Protein AF-A0A822AQE1-F1 (afdb_monomer_lite)

Foldseek 3Di:
DDDPPVVLCPDPVSVVCVVCVPPDPDDDVVVVDDDWDAAAEPVVVVVCVVPNDDQVPAQQPDPVGRDGDTHRDVLVNVCHYQDPPPSDSDND

Sequence (92 aa):
MDRNN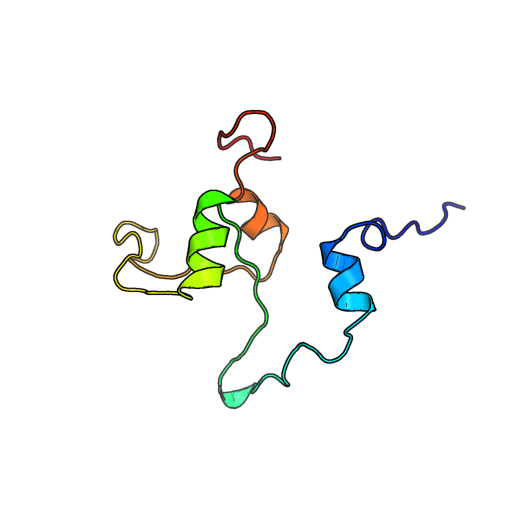NRLEDLESSRYLQNHPLLVPLLDVKANEYWLFHGSDSKIHQVLLKNGYDPRVSNVWGMFGGGFYLAENSSKSNQYIPCPGCQQNCIS

Structure (mmCIF, N/CA/C/O backbone):
data_AF-A0A822AQE1-F1
#
_entry.id   AF-A0A822AQE1-F1
#
loop_
_atom_site.group_PDB
_atom_site.id
_atom_site.type_symbol
_atom_site.label_atom_id
_atom_site.label_alt_id
_atom_site.label_comp_id
_atom_site.label_asym_id
_atom_site.label_entity_id
_atom_site.label_seq_id
_atom_site.pdbx_PDB_ins_code
_atom_site.Cartn_x
_atom_site.Cartn_y
_atom_site.Cartn_z
_atom_site.occupancy
_atom_site.B_iso_or_equiv
_atom_site.auth_seq_id
_atom_site.auth_comp_id
_atom_site.auth_asym_id
_atom_site.auth_atom_id
_atom_site.pdbx_PDB_model_num
ATOM 1 N N . MET A 1 1 ? 3.672 0.398 37.705 1.00 35.28 1 MET A N 1
ATOM 2 C CA . MET A 1 1 ? 2.326 0.462 37.097 1.00 35.28 1 MET A CA 1
ATOM 3 C C . MET A 1 1 ? 2.416 1.496 35.991 1.00 35.28 1 MET A C 1
ATOM 5 O O . MET A 1 1 ? 2.149 2.666 36.235 1.00 35.28 1 MET A O 1
ATOM 9 N N . ASP A 1 2 ? 2.920 1.091 34.826 1.00 37.47 2 ASP A N 1
ATOM 10 C CA . ASP A 1 2 ? 3.156 2.021 33.723 1.00 37.47 2 ASP A CA 1
ATOM 11 C C . ASP A 1 2 ? 1.878 2.203 32.918 1.00 37.47 2 ASP A C 1
ATOM 13 O O . ASP A 1 2 ? 1.221 1.244 32.513 1.00 37.47 2 ASP A O 1
ATOM 17 N N . ARG A 1 3 ? 1.502 3.472 32.758 1.00 42.22 3 ARG A N 1
ATOM 18 C CA . ARG A 1 3 ? 0.368 3.908 31.955 1.00 42.22 3 ARG A CA 1
ATOM 19 C C . ARG A 1 3 ? 0.603 3.451 30.518 1.00 42.22 3 ARG A C 1
ATOM 21 O O . ARG A 1 3 ? 1.610 3.822 29.922 1.00 42.22 3 ARG A O 1
ATOM 28 N N . ASN A 1 4 ? -0.347 2.678 29.990 1.00 48.03 4 ASN A N 1
ATOM 29 C CA . ASN A 1 4 ? -0.555 2.451 28.562 1.00 48.03 4 ASN A CA 1
ATOM 30 C C . ASN A 1 4 ? -0.611 3.809 27.852 1.00 48.03 4 ASN A C 1
ATOM 32 O O . ASN A 1 4 ? -1.680 4.399 27.719 1.00 48.03 4 ASN A O 1
ATOM 36 N N . ASN A 1 5 ? 0.539 4.334 27.440 1.00 48.78 5 ASN A N 1
ATOM 37 C CA . ASN A 1 5 ? 0.593 5.460 26.530 1.00 48.78 5 ASN A CA 1
ATOM 38 C C . ASN A 1 5 ? 0.675 4.865 25.130 1.00 48.78 5 ASN A C 1
ATOM 40 O O . ASN A 1 5 ? 1.766 4.572 24.632 1.00 48.78 5 ASN A O 1
ATOM 44 N N . ASN A 1 6 ? -0.495 4.590 24.548 1.00 52.84 6 ASN A N 1
ATOM 45 C CA . ASN A 1 6 ? -0.621 4.147 23.167 1.00 52.84 6 ASN A CA 1
ATOM 46 C C . ASN A 1 6 ? -0.089 5.265 22.267 1.00 52.84 6 ASN A C 1
ATOM 48 O O . ASN A 1 6 ? -0.833 6.113 21.794 1.00 52.84 6 ASN A O 1
ATOM 52 N N . ARG A 1 7 ? 1.223 5.231 22.010 1.00 50.66 7 ARG A N 1
ATOM 53 C CA . ARG A 1 7 ? 2.013 6.183 21.207 1.00 50.66 7 ARG A CA 1
ATOM 54 C C . ARG A 1 7 ? 1.494 6.368 19.769 1.00 50.66 7 ARG A C 1
ATOM 56 O O . ARG A 1 7 ? 2.029 7.164 19.007 1.00 50.66 7 ARG A O 1
ATOM 63 N N . LEU A 1 8 ? 0.476 5.599 19.389 1.00 49.47 8 LEU A N 1
ATOM 64 C CA . LEU A 1 8 ? -0.248 5.748 18.144 1.00 49.47 8 LEU A CA 1
ATOM 65 C C . LEU A 1 8 ? -1.183 6.961 18.177 1.00 49.47 8 LEU A C 1
ATOM 67 O O . LEU A 1 8 ? -1.317 7.578 17.137 1.00 49.47 8 LEU A O 1
ATOM 71 N N . GLU A 1 9 ? -1.777 7.356 19.307 1.00 52.75 9 GLU A N 1
ATOM 72 C CA . GLU A 1 9 ? -2.815 8.408 19.329 1.00 52.75 9 GLU A CA 1
ATOM 73 C C . GLU A 1 9 ? -2.307 9.813 18.952 1.00 52.75 9 GLU A C 1
ATOM 75 O O . GLU A 1 9 ? -3.068 10.626 18.431 1.00 52.75 9 GLU A O 1
ATOM 80 N N . ASP A 1 10 ? -1.009 10.072 19.122 1.00 54.00 10 ASP A N 1
ATOM 81 C CA . ASP A 1 10 ? -0.409 11.395 18.899 1.00 54.00 10 ASP A CA 1
ATOM 82 C C . ASP A 1 10 ? 0.052 11.639 17.448 1.00 54.00 10 ASP A C 1
ATOM 84 O O . ASP A 1 10 ? 0.457 12.749 17.094 1.00 54.00 10 ASP A O 1
ATOM 88 N N . LEU A 1 11 ? 0.009 10.618 16.585 1.00 56.09 11 LEU A N 1
ATOM 89 C CA . LEU A 1 11 ? 0.432 10.733 15.188 1.00 56.09 11 LEU A CA 1
ATOM 90 C C . LEU A 1 11 ? -0.727 11.223 14.310 1.00 56.09 11 LEU A C 1
ATOM 92 O O . LEU A 1 11 ? -1.858 10.750 14.414 1.00 56.09 11 LEU A O 1
ATOM 96 N N . GLU A 1 12 ? -0.447 12.155 13.398 1.00 52.53 12 GLU A N 1
ATOM 97 C CA . GLU A 1 12 ? -1.447 12.735 12.486 1.00 52.53 12 GLU A CA 1
ATOM 98 C C . GLU A 1 12 ? -2.186 11.665 11.660 1.00 52.53 12 GLU A C 1
ATOM 100 O O . GLU A 1 12 ? -3.406 11.731 11.496 1.00 52.53 12 GLU A O 1
ATOM 105 N N . SER A 1 13 ? -1.463 10.625 11.233 1.00 47.28 13 SER A N 1
ATOM 106 C CA . SER A 1 13 ? -2.009 9.458 10.532 1.00 47.28 13 SER A CA 1
ATOM 107 C C . SER A 1 13 ? -2.998 8.651 11.381 1.00 47.28 13 SER A C 1
ATOM 109 O O . SER A 1 13 ? -3.980 8.130 10.854 1.00 47.28 13 SER A O 1
ATOM 111 N N . SER A 1 14 ? -2.796 8.588 12.696 1.00 54.75 14 SER A N 1
ATOM 112 C CA . SER A 1 14 ? -3.692 7.889 13.620 1.00 54.75 14 SER A CA 1
ATOM 113 C C . SER A 1 14 ? -4.916 8.722 13.994 1.00 54.75 14 SER A C 1
ATOM 115 O O . SER A 1 14 ? -6.016 8.181 14.094 1.00 54.75 14 SER A O 1
ATOM 117 N N . ARG A 1 15 ? -4.766 10.047 14.123 1.00 55.28 15 ARG A N 1
ATOM 118 C CA . ARG A 1 15 ? -5.890 10.983 14.316 1.00 55.28 15 ARG A CA 1
ATOM 119 C C . ARG A 1 15 ? -6.890 10.938 13.162 1.00 55.28 15 ARG A C 1
ATOM 121 O O . ARG A 1 15 ? -8.087 11.127 13.379 1.00 55.28 15 ARG A O 1
ATOM 128 N N . TYR A 1 16 ? -6.42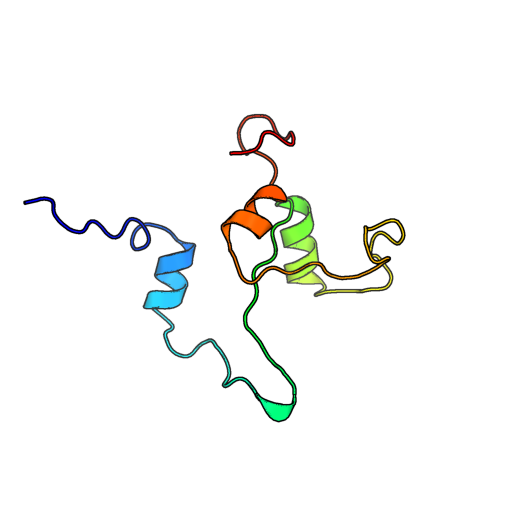1 10.703 11.936 1.00 56.78 16 TYR A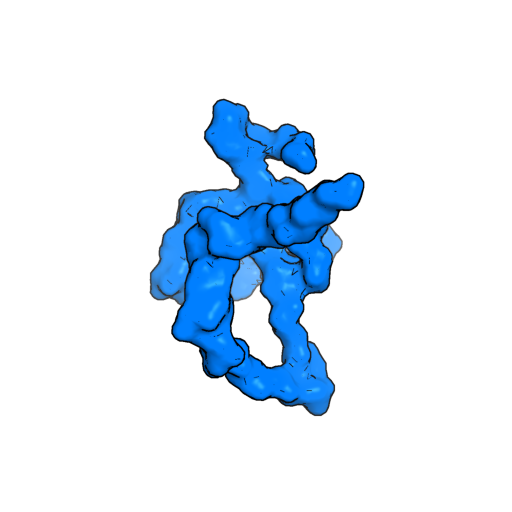 N 1
ATOM 129 C CA . TYR A 1 16 ? -7.296 10.558 10.771 1.00 56.78 16 TYR A CA 1
ATOM 130 C C . TYR A 1 16 ? -8.222 9.342 10.909 1.00 56.78 16 TYR A C 1
ATOM 132 O O . TYR A 1 16 ? -9.434 9.478 10.741 1.00 56.78 16 TYR A O 1
ATOM 140 N N . LEU A 1 17 ? -7.669 8.193 11.315 1.00 56.16 17 LEU A N 1
ATOM 141 C CA . LEU A 1 17 ? -8.417 6.951 11.541 1.00 56.16 17 LEU A CA 1
ATOM 142 C C . LEU A 1 17 ? -9.379 7.048 12.736 1.00 56.16 17 LEU A C 1
ATOM 144 O O . LEU A 1 17 ? -10.492 6.535 12.665 1.00 56.16 17 LEU A O 1
ATOM 148 N N . GLN A 1 18 ? -8.986 7.744 13.807 1.00 56.69 18 GLN A N 1
ATOM 149 C CA . GLN A 1 18 ? -9.841 7.966 14.981 1.00 56.69 18 GLN A CA 1
ATOM 150 C C . GLN A 1 18 ? -11.069 8.831 14.668 1.00 56.69 18 GLN A C 1
ATOM 152 O O . GLN A 1 18 ? -12.166 8.541 15.136 1.00 56.69 18 GLN A O 1
ATOM 157 N N . ASN A 1 19 ? -10.895 9.882 13.863 1.00 55.31 19 ASN A N 1
ATOM 158 C CA . ASN A 1 19 ? -11.977 10.811 13.526 1.00 55.31 19 ASN A CA 1
ATOM 159 C C . ASN A 1 19 ? -12.863 10.323 12.368 1.00 55.31 19 ASN A C 1
ATOM 161 O O . ASN A 1 19 ? -13.904 10.921 12.105 1.00 55.31 19 ASN A O 1
ATOM 165 N N . HIS A 1 20 ? -12.464 9.251 11.678 1.00 59.00 20 HIS A N 1
ATOM 166 C CA . HIS A 1 20 ? -13.183 8.707 10.527 1.00 59.00 20 HIS A CA 1
ATOM 167 C C . HIS A 1 20 ? -13.259 7.170 10.575 1.00 59.00 20 HIS A C 1
ATOM 169 O O . HIS A 1 20 ? -12.749 6.487 9.681 1.00 59.00 20 HIS A O 1
ATOM 175 N N . PRO A 1 21 ? -13.937 6.598 11.586 1.00 52.69 21 PRO A N 1
ATOM 176 C CA . PRO A 1 21 ? -13.971 5.152 11.826 1.00 52.69 21 PRO A CA 1
ATOM 177 C C . PRO A 1 21 ? -14.663 4.332 10.717 1.00 52.69 21 PRO A C 1
ATOM 179 O O . PRO A 1 21 ? -14.656 3.107 10.778 1.00 52.69 21 PRO A O 1
ATOM 182 N N . LEU A 1 22 ? -15.251 4.983 9.702 1.00 56.09 22 LEU A N 1
ATOM 183 C CA . LEU A 1 22 ? -15.997 4.362 8.597 1.00 56.09 22 LEU A CA 1
ATOM 184 C C . LEU A 1 22 ? -15.364 4.575 7.206 1.00 56.09 22 LEU A C 1
ATOM 186 O O . LEU A 1 22 ? -16.013 4.307 6.200 1.00 56.09 22 LEU A O 1
ATOM 190 N N . LEU A 1 23 ? -14.123 5.069 7.114 1.00 58.75 23 LEU A N 1
ATOM 191 C CA . LEU A 1 23 ? -13.486 5.345 5.812 1.00 58.75 23 LEU A CA 1
ATOM 192 C C . LEU A 1 23 ? -12.968 4.114 5.069 1.00 58.75 23 LEU A C 1
ATOM 194 O O . LEU A 1 23 ? -12.631 4.218 3.891 1.00 58.75 23 LEU A O 1
ATOM 198 N N . VAL A 1 24 ? -12.890 2.963 5.732 1.00 64.94 24 VAL A N 1
ATOM 199 C CA . VAL A 1 24 ? -12.489 1.724 5.074 1.00 64.94 24 VAL A CA 1
ATOM 200 C C . VAL A 1 24 ? -13.737 1.026 4.528 1.00 64.94 24 VAL A C 1
ATOM 202 O O . VAL A 1 24 ? -14.544 0.544 5.325 1.00 64.94 24 VAL A O 1
ATOM 205 N N . PRO A 1 25 ? -13.958 0.992 3.197 1.00 68.62 25 PRO A N 1
ATOM 206 C CA . PRO A 1 25 ? -15.036 0.200 2.620 1.00 68.62 25 PRO A CA 1
ATOM 207 C C . PRO A 1 25 ? -14.982 -1.249 3.109 1.00 68.62 25 PRO A C 1
ATOM 209 O O . PRO A 1 25 ? -13.914 -1.784 3.425 1.00 68.62 25 PRO A O 1
ATOM 212 N N . LEU A 1 26 ? -16.161 -1.868 3.188 1.00 78.38 26 LEU A N 1
ATOM 213 C CA . LEU A 1 26 ? -16.281 -3.274 3.549 1.00 78.38 26 LEU A CA 1
ATOM 214 C C . LEU A 1 26 ? -15.507 -4.103 2.517 1.00 78.38 26 LEU A C 1
ATOM 216 O O . LEU A 1 26 ? -15.770 -3.982 1.325 1.00 78.38 26 LEU A O 1
ATOM 220 N N . LEU A 1 27 ? -14.561 -4.913 2.986 1.00 85.00 27 LEU A N 1
ATOM 221 C CA . LEU A 1 27 ? -13.739 -5.754 2.120 1.00 85.00 27 LEU A CA 1
ATOM 222 C C . LEU A 1 27 ? -14.544 -6.956 1.622 1.00 85.00 27 LEU A C 1
ATOM 224 O O . LEU A 1 27 ? -15.220 -7.625 2.412 1.00 85.00 27 LEU A O 1
ATOM 228 N N . ASP A 1 28 ? -14.425 -7.274 0.335 1.00 86.25 28 ASP A N 1
ATOM 229 C CA . ASP A 1 28 ? -14.963 -8.509 -0.222 1.00 86.25 28 ASP A CA 1
ATOM 230 C C . ASP A 1 28 ? -13.955 -9.661 -0.088 1.00 86.25 28 ASP A C 1
ATOM 232 O O . ASP A 1 28 ? -12.969 -9.780 -0.819 1.00 86.25 28 ASP A O 1
ATOM 236 N N . VAL A 1 29 ? -14.252 -10.577 0.835 1.00 85.88 29 VAL A N 1
ATOM 237 C CA . VAL A 1 29 ? -13.466 -11.799 1.057 1.00 85.88 29 VAL A CA 1
ATOM 238 C C . VAL A 1 29 ? -13.449 -12.696 -0.185 1.00 85.88 29 VAL A C 1
ATOM 240 O O . VAL A 1 29 ? -12.454 -13.374 -0.431 1.00 85.88 29 VAL A O 1
ATOM 243 N N . LYS A 1 30 ? -14.513 -12.700 -1.002 1.00 91.00 30 LYS A N 1
ATOM 244 C CA . LYS A 1 30 ? -14.556 -13.496 -2.241 1.00 91.00 30 LYS A CA 1
ATOM 245 C C . LYS A 1 30 ? -13.625 -12.937 -3.312 1.00 91.00 30 LYS A C 1
ATOM 247 O O . LYS A 1 30 ? -13.128 -13.708 -4.129 1.00 91.00 30 LYS A O 1
ATOM 252 N N . ALA A 1 31 ? -13.383 -11.629 -3.289 1.00 91.88 31 ALA A N 1
ATOM 253 C CA . ALA A 1 31 ? -12.409 -10.956 -4.140 1.00 91.88 31 ALA A CA 1
ATOM 254 C C . ALA A 1 31 ? -11.002 -10.905 -3.514 1.00 91.88 31 ALA A C 1
ATOM 256 O O . ALA A 1 31 ? -10.074 -10.414 -4.156 1.00 91.88 31 ALA A O 1
ATOM 257 N N . ASN A 1 32 ? -10.824 -11.458 -2.305 1.00 90.19 32 ASN A N 1
ATOM 258 C CA . ASN A 1 32 ? -9.553 -11.491 -1.583 1.00 90.19 32 ASN A CA 1
ATOM 259 C C . ASN A 1 32 ? -9.000 -10.077 -1.305 1.00 90.19 32 ASN A C 1
ATOM 261 O O . ASN A 1 32 ? -7.804 -9.817 -1.458 1.00 90.19 32 ASN A O 1
ATOM 265 N N . GLU A 1 33 ? -9.888 -9.151 -0.936 1.00 88.06 33 GLU A N 1
ATOM 266 C CA . GLU A 1 33 ? -9.520 -7.771 -0.631 1.00 88.06 33 GLU A CA 1
ATOM 267 C C . GLU A 1 33 ? -8.938 -7.640 0.779 1.00 88.06 33 GLU A C 1
ATOM 269 O O . GLU A 1 33 ? -9.500 -8.136 1.757 1.00 88.06 33 GLU A O 1
ATOM 274 N N . TYR A 1 34 ? -7.823 -6.915 0.886 1.00 86.56 34 TYR A N 1
ATOM 275 C CA . TYR A 1 34 ? -7.145 -6.645 2.150 1.00 86.56 34 TYR A CA 1
ATOM 276 C C . TYR A 1 34 ? -6.609 -5.219 2.193 1.00 86.56 34 TYR A C 1
ATOM 278 O O . TYR A 1 34 ? -6.146 -4.678 1.188 1.00 86.56 34 TYR A O 1
ATOM 286 N N . TRP A 1 35 ? -6.583 -4.646 3.395 1.00 86.69 35 TRP A N 1
ATOM 287 C CA . TRP A 1 35 ? -5.814 -3.437 3.669 1.00 86.69 35 TRP A CA 1
ATOM 288 C C . TRP A 1 35 ? -4.350 -3.797 3.894 1.00 86.69 35 TRP A C 1
ATOM 290 O O . TRP A 1 35 ? -4.027 -4.567 4.796 1.00 86.69 35 TRP A O 1
ATOM 300 N N . LEU A 1 36 ? -3.465 -3.228 3.078 1.00 90.75 36 LEU A N 1
ATOM 301 C CA . LEU A 1 36 ? -2.025 -3.459 3.140 1.00 90.75 36 LEU A CA 1
ATOM 302 C C . LEU A 1 36 ? -1.272 -2.126 3.136 1.00 90.75 36 LEU A C 1
ATOM 304 O O . LEU A 1 36 ? -1.747 -1.120 2.609 1.00 90.75 36 LEU A O 1
ATOM 308 N N . PHE A 1 37 ? -0.072 -2.127 3.707 1.00 91.69 37 PHE A N 1
ATOM 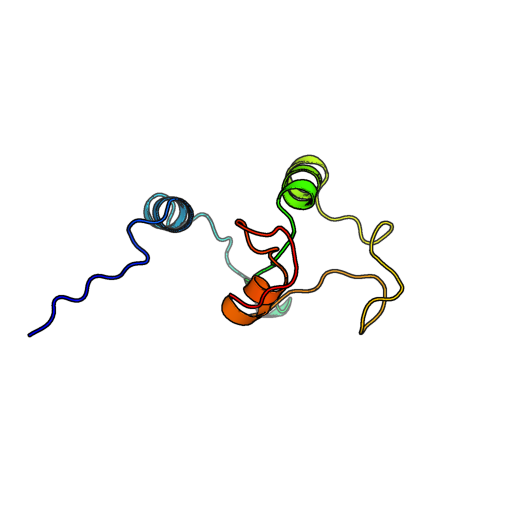309 C CA . PHE A 1 37 ? 0.803 -0.964 3.762 1.00 91.69 37 PHE A CA 1
ATOM 310 C C . PHE A 1 37 ? 1.697 -0.882 2.521 1.00 91.69 37 PHE A C 1
ATOM 312 O O . PHE A 1 37 ? 2.131 -1.903 1.989 1.00 91.69 37 PHE A O 1
ATOM 319 N N . HIS A 1 38 ? 2.021 0.345 2.113 1.00 91.25 38 HIS A N 1
ATOM 320 C CA . HIS A 1 38 ? 3.025 0.652 1.098 1.00 91.25 38 HIS A CA 1
ATOM 321 C C . HIS A 1 38 ? 3.957 1.742 1.630 1.00 91.25 38 HIS A C 1
ATOM 323 O O . HIS A 1 38 ? 3.496 2.825 1.990 1.00 91.25 38 HIS A O 1
ATOM 329 N N . GLY A 1 39 ? 5.259 1.464 1.687 1.00 89.25 39 GLY A N 1
ATOM 330 C CA . GLY A 1 39 ? 6.276 2.470 1.989 1.00 89.25 39 GLY A CA 1
ATOM 331 C C . GLY A 1 39 ? 6.873 3.029 0.705 1.00 89.25 39 GLY A C 1
ATOM 332 O O . GLY A 1 39 ? 7.184 2.269 -0.210 1.00 89.25 39 GLY A O 1
ATOM 333 N N . SER A 1 40 ? 7.027 4.349 0.633 1.00 87.25 40 SER A N 1
ATOM 334 C CA . SER A 1 40 ? 7.622 5.022 -0.522 1.00 87.25 40 SER A CA 1
ATOM 335 C C . SER A 1 40 ? 8.290 6.335 -0.119 1.00 87.25 40 SER A C 1
ATOM 337 O O . SER A 1 40 ? 8.033 6.871 0.961 1.00 87.25 40 SER A O 1
ATOM 339 N N . ASP A 1 41 ? 9.118 6.876 -1.011 1.00 85.88 41 ASP A N 1
ATOM 340 C CA . ASP A 1 41 ? 9.682 8.221 -0.883 1.00 85.88 41 ASP A CA 1
ATOM 341 C C . ASP A 1 41 ? 8.564 9.281 -0.966 1.00 85.88 41 ASP A C 1
ATOM 343 O O . ASP A 1 41 ? 7.599 9.151 -1.729 1.00 85.88 41 ASP A O 1
ATOM 347 N N . SER A 1 42 ? 8.698 10.365 -0.200 1.00 82.19 42 SER A N 1
ATOM 348 C CA . SER A 1 42 ? 7.714 11.452 -0.151 1.00 82.19 42 SER A CA 1
ATOM 349 C C . SER A 1 42 ? 7.474 12.122 -1.511 1.00 82.19 42 SER A C 1
ATOM 351 O O . SER A 1 42 ? 6.365 12.585 -1.786 1.00 82.19 42 SER A O 1
ATOM 353 N N . LYS A 1 43 ? 8.471 12.126 -2.404 1.00 82.88 43 LYS A N 1
ATOM 354 C CA . LYS A 1 43 ? 8.341 12.615 -3.786 1.00 82.88 43 LYS A CA 1
ATOM 355 C C . LYS A 1 43 ? 7.397 11.740 -4.607 1.00 82.88 43 LYS A C 1
ATOM 357 O O . LYS A 1 43 ? 6.608 12.260 -5.392 1.00 82.88 43 LYS A O 1
ATOM 362 N N . ILE A 1 44 ? 7.456 10.422 -4.410 1.00 84.50 44 ILE A N 1
ATOM 363 C CA . ILE A 1 44 ? 6.594 9.459 -5.106 1.00 84.50 44 ILE A CA 1
ATOM 364 C C . ILE A 1 44 ? 5.166 9.540 -4.567 1.00 84.50 44 ILE A C 1
ATOM 366 O O . ILE A 1 44 ? 4.214 9.460 -5.343 1.00 84.50 44 ILE A O 1
ATOM 370 N N . HIS A 1 45 ? 5.001 9.794 -3.267 1.00 83.31 45 HIS A N 1
ATOM 371 C CA . HIS A 1 45 ? 3.683 9.934 -2.652 1.00 83.31 45 HIS A CA 1
ATOM 372 C C . HIS A 1 45 ? 2.816 11.009 -3.330 1.00 83.31 45 HIS A C 1
ATOM 374 O O . HIS A 1 45 ? 1.650 10.756 -3.625 1.00 83.31 45 HIS A O 1
ATOM 380 N N . GLN A 1 46 ? 3.382 12.174 -3.667 1.00 83.88 46 GLN A N 1
ATOM 381 C CA . GLN A 1 46 ? 2.631 13.230 -4.365 1.00 83.88 46 GLN A CA 1
ATOM 382 C C . GLN A 1 46 ? 2.144 12.797 -5.754 1.00 83.88 46 GLN A C 1
ATOM 384 O O . GLN A 1 46 ? 1.042 13.155 -6.172 1.00 83.88 46 GLN A O 1
ATOM 389 N N . VAL A 1 47 ? 2.951 12.008 -6.468 1.00 86.69 47 VAL A N 1
ATOM 390 C CA . VAL A 1 47 ? 2.579 11.463 -7.778 1.00 86.69 47 VAL A CA 1
ATOM 391 C C . VAL A 1 47 ? 1.448 10.448 -7.630 1.00 86.69 47 VAL A C 1
ATOM 393 O O . VAL A 1 47 ? 0.476 10.525 -8.378 1.00 86.69 47 VAL A O 1
ATOM 396 N N . LEU A 1 48 ? 1.540 9.551 -6.642 1.00 86.38 48 LEU A N 1
ATOM 397 C CA . LEU A 1 48 ? 0.512 8.545 -6.362 1.00 86.38 48 LEU A CA 1
ATOM 398 C C . LEU A 1 48 ? -0.824 9.182 -5.968 1.00 86.38 48 LEU A C 1
ATOM 400 O O . LEU A 1 48 ? -1.863 8.761 -6.465 1.00 86.38 48 LEU A O 1
ATOM 404 N N . LEU A 1 49 ? -0.810 10.224 -5.129 1.00 85.44 49 LEU A N 1
ATOM 405 C CA . LEU A 1 49 ? -2.030 10.939 -4.740 1.00 85.44 49 LEU A CA 1
ATOM 406 C C . LEU A 1 49 ? -2.714 11.623 -5.928 1.00 85.44 49 LEU A C 1
ATOM 408 O O . LEU A 1 49 ? -3.939 11.675 -5.987 1.00 85.44 49 LEU A O 1
ATOM 412 N N . LYS A 1 50 ? -1.932 12.167 -6.866 1.00 87.19 50 LYS A N 1
ATOM 413 C CA . LYS A 1 50 ? -2.469 12.910 -8.010 1.00 87.19 50 LYS A CA 1
ATOM 414 C C . LYS A 1 50 ? -2.946 12.001 -9.141 1.00 87.19 50 LYS A C 1
ATOM 416 O O . LYS A 1 50 ? -3.974 12.278 -9.749 1.00 87.19 50 LYS A O 1
ATOM 421 N N . ASN A 1 51 ? -2.173 10.966 -9.455 1.00 86.88 51 ASN A N 1
ATOM 422 C CA . ASN A 1 51 ? -2.364 10.164 -10.664 1.00 86.88 51 ASN A CA 1
ATOM 423 C C . ASN A 1 51 ? -2.901 8.758 -10.373 1.00 86.88 51 ASN A C 1
ATOM 425 O O . ASN A 1 51 ? -3.241 8.034 -11.305 1.00 86.88 51 ASN A O 1
ATOM 429 N N . GLY A 1 52 ? -2.965 8.362 -9.102 1.00 85.06 52 GLY A N 1
ATOM 430 C CA . GLY A 1 52 ? -3.194 6.976 -8.729 1.00 85.06 52 GLY A CA 1
ATOM 431 C C . GLY A 1 52 ? -2.008 6.082 -9.091 1.00 85.06 52 GLY A C 1
ATOM 432 O O . GLY A 1 52 ? -0.911 6.539 -9.426 1.00 85.06 52 GLY A O 1
ATOM 433 N N . TYR A 1 53 ? -2.237 4.777 -8.996 1.00 82.06 53 TYR A N 1
ATOM 434 C CA . TYR A 1 53 ? -1.259 3.769 -9.378 1.00 82.06 53 TYR A CA 1
ATOM 435 C C . TYR A 1 53 ? -1.334 3.473 -10.882 1.00 82.06 53 TYR A C 1
ATOM 437 O O . TYR A 1 53 ? -2.414 3.216 -11.412 1.00 82.06 53 TYR A O 1
ATOM 445 N N . ASP A 1 54 ? -0.177 3.445 -11.549 1.00 84.94 54 ASP A N 1
ATOM 446 C CA . ASP A 1 54 ? -0.054 3.012 -12.941 1.00 84.94 54 ASP A CA 1
ATOM 447 C C . ASP A 1 54 ? 1.006 1.895 -13.054 1.00 84.94 54 ASP A C 1
ATOM 449 O O . ASP A 1 54 ? 2.204 2.142 -12.868 1.00 84.94 54 ASP A O 1
ATOM 453 N N . PRO A 1 55 ? 0.613 0.647 -13.364 1.00 77.12 55 PRO A N 1
ATOM 454 C CA . PRO A 1 55 ? 1.558 -0.460 -13.478 1.00 77.12 55 PRO A CA 1
ATOM 455 C C . PRO A 1 55 ? 2.550 -0.294 -14.637 1.00 77.12 55 PRO A C 1
ATOM 457 O O . PRO A 1 55 ? 3.638 -0.864 -14.595 1.00 77.12 55 PRO A O 1
ATOM 460 N N . ARG A 1 56 ? 2.238 0.525 -15.649 1.00 82.62 56 ARG A N 1
ATOM 461 C CA . ARG A 1 56 ? 3.085 0.703 -16.844 1.00 82.62 56 ARG A CA 1
ATOM 462 C C . ARG A 1 56 ? 4.346 1.518 -16.574 1.00 82.62 56 ARG A C 1
ATOM 464 O O . ARG A 1 56 ? 5.302 1.424 -17.335 1.00 82.62 56 ARG A O 1
ATOM 471 N N . VAL A 1 57 ? 4.348 2.309 -15.502 1.00 83.38 57 VAL A N 1
ATOM 472 C CA . VAL A 1 57 ? 5.504 3.109 -15.059 1.00 83.38 57 VAL A CA 1
ATOM 473 C C . VAL A 1 57 ? 6.254 2.452 -13.898 1.00 83.38 57 VAL A C 1
ATOM 475 O O . VAL A 1 57 ? 7.155 3.055 -13.317 1.00 83.38 57 VAL A O 1
ATOM 478 N N . SER A 1 58 ? 5.887 1.218 -13.542 1.00 83.12 58 SER A N 1
ATOM 479 C CA . SER A 1 58 ? 6.549 0.474 -12.472 1.00 83.12 58 SER A CA 1
ATOM 480 C C . SER A 1 58 ? 7.931 -0.008 -12.911 1.00 83.12 58 SER A C 1
ATOM 482 O O . SER A 1 58 ? 8.160 -0.343 -14.073 1.00 83.12 58 SER A O 1
ATOM 484 N N . ASN A 1 59 ? 8.862 -0.083 -11.959 1.00 83.19 59 ASN A N 1
ATOM 485 C CA . ASN A 1 59 ? 10.181 -0.644 -12.221 1.00 83.19 59 ASN A CA 1
ATOM 486 C C . ASN A 1 59 ? 10.056 -2.140 -12.552 1.00 83.19 59 ASN A C 1
ATOM 488 O O . ASN A 1 59 ? 9.760 -2.953 -11.677 1.00 83.19 59 ASN A O 1
ATOM 492 N N . VAL A 1 60 ? 10.305 -2.495 -13.813 1.00 86.94 60 VAL A N 1
ATOM 493 C CA . VAL A 1 60 ? 10.182 -3.870 -14.323 1.00 86.94 60 VAL A CA 1
ATOM 494 C C . VAL A 1 60 ? 11.241 -4.827 -13.779 1.00 86.94 60 VAL A C 1
ATOM 496 O O . VAL A 1 60 ? 11.048 -6.036 -13.834 1.00 86.94 60 VAL A O 1
ATOM 499 N N . TRP A 1 61 ? 12.325 -4.299 -13.210 1.00 86.44 61 TRP A N 1
ATOM 500 C CA . TRP A 1 61 ? 13.429 -5.072 -12.637 1.00 86.44 61 TRP A CA 1
ATOM 501 C C . TRP A 1 61 ? 13.261 -5.334 -11.133 1.00 86.44 61 TRP A C 1
ATOM 503 O O . TRP A 1 61 ? 14.225 -5.673 -10.449 1.00 86.44 61 TRP A O 1
ATOM 513 N N . GLY A 1 62 ? 12.051 -5.144 -10.596 1.00 82.25 62 GLY A N 1
ATOM 514 C CA . GLY A 1 62 ? 11.713 -5.517 -9.223 1.00 82.25 62 GLY A CA 1
ATOM 515 C C . GLY A 1 62 ? 11.773 -7.032 -8.985 1.00 82.25 62 GLY A C 1
ATOM 516 O O . GLY A 1 62 ? 11.773 -7.827 -9.922 1.00 82.25 62 GLY A O 1
ATOM 517 N N . MET A 1 63 ? 11.779 -7.438 -7.711 1.00 87.62 63 MET A N 1
ATOM 518 C CA . MET A 1 63 ? 11.938 -8.837 -7.273 1.00 87.62 63 MET A CA 1
ATOM 519 C C . MET A 1 63 ? 10.948 -9.822 -7.919 1.00 87.62 63 MET A C 1
ATOM 521 O O . MET A 1 63 ? 11.297 -10.973 -8.160 1.00 87.62 63 MET A O 1
ATOM 525 N N . PHE A 1 64 ? 9.733 -9.365 -8.217 1.00 88.62 64 PHE A N 1
ATOM 526 C CA . PHE A 1 64 ? 8.674 -10.129 -8.881 1.00 88.62 64 PHE A CA 1
ATOM 527 C C . PHE A 1 64 ? 8.230 -9.484 -10.204 1.00 88.62 64 PHE A C 1
ATOM 529 O O . PHE A 1 64 ? 7.122 -9.723 -10.678 1.00 88.62 64 PHE A O 1
ATOM 536 N N . GLY A 1 65 ? 9.083 -8.646 -10.800 1.00 88.25 65 GLY A N 1
ATOM 537 C CA . G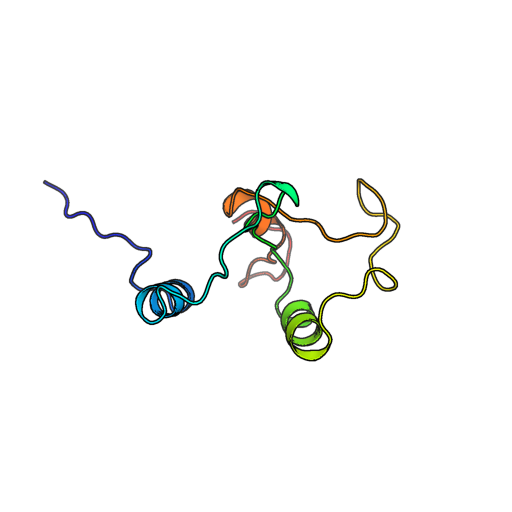LY A 1 65 ? 8.766 -7.859 -11.988 1.00 88.25 65 GLY A CA 1
ATOM 538 C C . GLY A 1 65 ? 8.120 -6.504 -11.680 1.00 88.25 65 GLY A C 1
ATOM 539 O O . GLY A 1 65 ? 8.110 -6.030 -10.536 1.00 88.25 65 GLY A O 1
ATOM 540 N N . GLY A 1 66 ? 7.607 -5.864 -12.734 1.00 87.81 66 GLY A N 1
ATOM 541 C CA . GLY A 1 66 ? 6.962 -4.551 -12.670 1.00 87.81 66 GLY A CA 1
ATOM 542 C C . GLY A 1 66 ? 5.588 -4.629 -12.021 1.00 87.81 66 GLY A C 1
ATOM 543 O O . GLY A 1 66 ? 4.660 -5.179 -12.604 1.00 87.81 66 GLY A O 1
ATOM 544 N N . GLY A 1 67 ? 5.461 -4.069 -10.820 1.00 86.69 67 GLY A N 1
ATOM 545 C CA . GLY A 1 67 ? 4.220 -4.119 -10.059 1.00 86.69 67 GLY A CA 1
ATOM 546 C C . GLY A 1 67 ? 4.261 -3.274 -8.791 1.00 86.69 67 GLY A C 1
ATOM 547 O O . GLY A 1 67 ? 5.231 -2.559 -8.527 1.00 86.69 67 GLY A O 1
ATOM 548 N N . PHE A 1 68 ? 3.188 -3.368 -8.010 1.00 86.81 68 PHE A N 1
ATOM 549 C CA . PHE A 1 68 ? 3.048 -2.686 -6.730 1.00 86.81 68 PHE A CA 1
ATOM 550 C C . PHE A 1 68 ? 3.341 -3.642 -5.581 1.00 86.81 68 PHE A C 1
ATOM 552 O O . PHE A 1 68 ? 2.800 -4.745 -5.525 1.00 86.81 68 PHE A O 1
ATOM 559 N N . TYR A 1 69 ? 4.196 -3.209 -4.661 1.00 89.69 69 TYR A N 1
ATOM 560 C CA . TYR A 1 69 ? 4.654 -4.032 -3.550 1.00 89.69 69 TYR A CA 1
ATOM 561 C C . TYR A 1 69 ? 3.998 -3.530 -2.273 1.00 89.69 69 TYR A C 1
ATOM 563 O O . TYR A 1 69 ? 4.130 -2.361 -1.908 1.00 89.69 69 TYR A O 1
ATOM 571 N N . LEU A 1 70 ? 3.278 -4.433 -1.622 1.00 92.69 70 LEU A N 1
ATOM 572 C CA . LEU A 1 70 ? 2.483 -4.182 -0.432 1.00 92.69 70 LEU A CA 1
ATOM 573 C C . LEU A 1 70 ? 2.918 -5.135 0.680 1.00 92.69 70 LEU A C 1
ATOM 575 O O . LEU A 1 70 ? 3.418 -6.225 0.401 1.00 92.69 70 LEU A O 1
ATOM 579 N N . ALA A 1 71 ? 2.706 -4.747 1.935 1.00 93.44 71 ALA A N 1
ATOM 580 C CA . ALA A 1 71 ? 2.946 -5.626 3.073 1.00 93.44 71 ALA A CA 1
ATOM 581 C C . ALA A 1 71 ? 1.837 -5.526 4.122 1.00 93.44 71 ALA A C 1
ATOM 583 O O . ALA A 1 71 ? 1.357 -4.439 4.434 1.00 93.44 71 ALA A O 1
ATOM 584 N N . GLU A 1 72 ? 1.488 -6.663 4.721 1.00 92.25 72 GLU A N 1
ATOM 585 C CA . GLU A 1 72 ? 0.579 -6.745 5.875 1.00 92.25 72 GLU A CA 1
ATOM 586 C C . GLU A 1 72 ? 1.173 -6.084 7.128 1.00 92.25 72 GLU A C 1
ATOM 588 O O . GLU A 1 72 ? 0.462 -5.540 7.968 1.00 92.25 72 GLU A O 1
ATOM 593 N N . ASN A 1 73 ? 2.502 -6.108 7.240 1.00 88.94 73 ASN A N 1
ATOM 594 C CA . ASN A 1 73 ? 3.229 -5.568 8.372 1.00 88.94 73 ASN A CA 1
ATOM 595 C C . ASN A 1 73 ? 3.803 -4.189 8.024 1.00 88.94 73 ASN A C 1
ATOM 597 O O . ASN A 1 73 ? 4.565 -4.033 7.063 1.00 88.94 73 ASN A O 1
ATOM 601 N N . SER A 1 74 ? 3.482 -3.190 8.845 1.00 89.88 74 SER A N 1
ATOM 602 C CA . SER A 1 74 ? 3.952 -1.817 8.661 1.00 89.88 74 SER A CA 1
ATOM 603 C C . SER A 1 74 ? 5.477 -1.695 8.736 1.00 89.88 74 SER A C 1
ATOM 605 O O . SER A 1 74 ? 6.058 -0.967 7.936 1.00 89.88 74 SER A O 1
ATOM 607 N N . SER A 1 75 ? 6.158 -2.455 9.601 1.00 89.62 75 SER A N 1
ATOM 608 C CA . SER A 1 75 ? 7.623 -2.461 9.714 1.00 89.62 75 SER A CA 1
ATOM 609 C C . SER A 1 75 ? 8.306 -2.965 8.444 1.00 89.62 75 SER A C 1
ATOM 611 O O . SER A 1 75 ? 9.405 -2.513 8.123 1.00 89.62 75 SER A O 1
ATOM 613 N N . LYS A 1 76 ? 7.666 -3.872 7.690 1.00 89.50 76 LYS A N 1
ATOM 614 C CA . LYS A 1 76 ? 8.197 -4.321 6.396 1.00 89.50 76 LYS A CA 1
ATOM 615 C C . LYS A 1 76 ? 8.107 -3.211 5.353 1.00 89.50 76 LYS A C 1
ATOM 617 O O . LYS A 1 76 ? 9.080 -2.972 4.646 1.00 89.50 76 LYS A O 1
ATOM 622 N N . SER A 1 77 ? 6.976 -2.512 5.297 1.00 91.69 77 SER A N 1
ATOM 623 C CA . SER A 1 77 ? 6.796 -1.352 4.416 1.00 91.69 77 SER A CA 1
ATOM 624 C C . SER A 1 77 ? 7.707 -0.186 4.794 1.00 91.69 77 SER A C 1
ATOM 626 O O . SER A 1 77 ? 8.251 0.474 3.916 1.00 91.69 77 SER A O 1
ATOM 628 N N . ASN A 1 78 ? 7.945 0.033 6.088 1.00 88.62 78 ASN A N 1
ATOM 629 C CA . ASN A 1 78 ? 8.788 1.120 6.583 1.00 88.62 78 ASN A CA 1
ATOM 630 C C . ASN A 1 78 ? 10.240 1.037 6.077 1.00 88.62 78 ASN A C 1
ATOM 632 O O . ASN A 1 78 ? 10.877 2.065 5.895 1.00 88.62 78 ASN A O 1
ATOM 636 N N . GLN A 1 79 ? 10.743 -0.162 5.757 1.00 87.44 79 GLN A N 1
ATOM 637 C CA . GLN A 1 79 ? 12.074 -0.351 5.151 1.00 87.44 79 GLN A CA 1
ATOM 638 C C . GLN A 1 79 ? 12.216 0.303 3.766 1.00 87.44 79 GLN A C 1
ATOM 640 O O . GLN A 1 79 ? 13.333 0.473 3.286 1.00 87.44 79 GLN A O 1
ATOM 645 N N . TYR A 1 80 ? 11.101 0.653 3.121 1.00 87.12 80 TYR A N 1
ATOM 646 C CA . TYR A 1 80 ? 11.063 1.326 1.822 1.00 87.12 80 TYR A CA 1
ATOM 647 C C . TYR A 1 80 ? 10.861 2.842 1.942 1.00 87.12 80 TYR A C 1
ATOM 649 O O . TYR A 1 80 ? 10.753 3.528 0.926 1.00 87.12 80 TYR A O 1
ATOM 657 N N . ILE A 1 81 ? 10.804 3.373 3.167 1.00 87.62 81 ILE A N 1
ATOM 658 C CA . ILE A 1 81 ? 10.756 4.810 3.431 1.00 87.62 81 ILE A CA 1
ATOM 659 C C . ILE A 1 81 ? 12.194 5.283 3.679 1.00 87.62 81 ILE A C 1
ATOM 661 O O . ILE A 1 81 ? 12.833 4.810 4.621 1.00 87.62 81 ILE A O 1
ATOM 665 N N . PRO A 1 82 ? 12.732 6.208 2.864 1.00 83.25 82 PRO A N 1
ATOM 666 C CA . PRO A 1 82 ? 14.056 6.766 3.104 1.00 83.25 82 PRO A CA 1
ATOM 667 C C . PRO A 1 82 ? 14.132 7.441 4.474 1.00 83.25 82 PRO A C 1
ATOM 669 O O . PRO A 1 82 ? 13.208 8.149 4.880 1.00 83.25 82 PRO A O 1
ATOM 672 N N . CYS A 1 83 ? 15.255 7.264 5.175 1.00 76.88 83 CYS A N 1
ATOM 673 C CA . CYS A 1 83 ? 15.460 7.914 6.465 1.00 76.88 83 CYS A CA 1
ATOM 674 C C . CYS A 1 83 ? 15.371 9.447 6.305 1.00 76.88 83 CYS A C 1
ATOM 676 O O . CYS A 1 83 ? 16.123 10.012 5.504 1.00 76.88 83 CYS A O 1
ATOM 678 N N . PRO A 1 84 ? 14.522 10.152 7.080 1.00 69.62 84 PRO A N 1
ATOM 679 C CA . PRO A 1 84 ? 14.343 11.599 6.942 1.00 69.62 84 PRO A CA 1
ATOM 680 C C . PRO A 1 84 ? 15.628 12.415 7.146 1.00 69.62 84 PRO A C 1
ATOM 682 O O . PRO A 1 84 ? 15.769 13.491 6.572 1.00 69.62 84 PRO A O 1
ATOM 685 N N . GLY A 1 85 ? 16.563 11.912 7.961 1.00 68.88 85 GLY A N 1
ATOM 686 C CA . GLY A 1 85 ? 17.791 12.626 8.321 1.00 68.88 85 GLY A CA 1
ATOM 687 C C . GLY A 1 85 ? 18.920 12.517 7.294 1.00 68.88 85 GLY A C 1
ATOM 688 O O . GLY A 1 85 ? 19.655 13.480 7.099 1.00 68.88 85 GLY A O 1
ATOM 689 N N . CYS A 1 86 ? 19.067 11.369 6.629 1.00 70.75 86 CYS A N 1
ATOM 690 C CA . CYS A 1 86 ? 20.176 11.118 5.697 1.00 70.75 86 CYS A CA 1
ATOM 691 C C . CYS A 1 86 ? 19.734 10.830 4.255 1.00 70.75 86 CYS A C 1
ATOM 693 O O . CYS A 1 86 ? 20.587 10.732 3.376 1.00 70.75 86 CYS A O 1
ATOM 695 N N . GLN A 1 87 ? 18.423 10.700 4.000 1.00 62.34 87 GLN A N 1
ATOM 696 C CA . GLN A 1 87 ? 17.827 10.398 2.687 1.00 62.34 87 GLN A CA 1
ATOM 697 C C . GLN A 1 87 ? 18.425 9.153 2.005 1.00 62.34 87 GLN A C 1
ATOM 699 O O . GLN A 1 87 ? 18.420 9.026 0.783 1.00 62.34 87 GLN A O 1
ATOM 704 N N . GLN A 1 88 ? 18.959 8.231 2.805 1.00 59.56 88 GLN A N 1
ATOM 705 C CA . GLN A 1 88 ? 19.587 6.983 2.376 1.00 59.56 88 GLN A CA 1
ATOM 706 C C . GLN A 1 88 ? 18.899 5.801 3.068 1.00 59.56 88 GLN A C 1
ATOM 708 O O . GLN A 1 88 ? 18.184 5.989 4.056 1.00 59.56 88 GLN A O 1
ATOM 713 N N . ASN A 1 89 ? 19.124 4.588 2.542 1.00 54.94 89 ASN A N 1
ATOM 714 C CA . ASN A 1 89 ? 18.585 3.305 3.030 1.00 54.94 89 ASN A CA 1
ATOM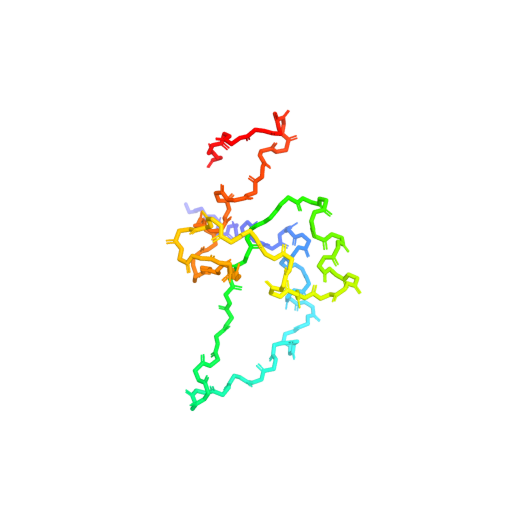 715 C C . ASN A 1 89 ? 19.172 2.886 4.394 1.00 54.94 89 ASN A C 1
ATOM 717 O O . ASN A 1 89 ? 19.609 1.751 4.586 1.00 54.94 89 ASN A O 1
ATOM 721 N N . CYS A 1 90 ? 19.222 3.805 5.351 1.00 51.38 90 CYS A N 1
ATOM 722 C CA . CYS A 1 90 ? 19.470 3.474 6.739 1.00 51.38 90 CYS A CA 1
ATOM 723 C C . CYS A 1 90 ? 18.186 2.857 7.286 1.00 51.38 90 CYS A C 1
ATOM 725 O O . CYS A 1 90 ? 17.155 3.524 7.356 1.00 51.38 90 CYS A O 1
ATOM 727 N N . ILE A 1 91 ? 18.258 1.573 7.625 1.00 51.00 91 ILE A N 1
ATOM 728 C CA . ILE A 1 91 ? 17.190 0.860 8.322 1.00 51.00 91 ILE A CA 1
ATOM 729 C C . ILE A 1 91 ? 16.957 1.614 9.639 1.00 51.00 91 ILE A C 1
ATOM 731 O O . ILE A 1 91 ? 17.887 1.731 10.436 1.00 51.00 91 ILE A O 1
ATOM 735 N N . SER A 1 92 ? 15.771 2.202 9.805 1.00 49.00 92 SER A N 1
ATOM 736 C CA . SER A 1 92 ? 15.359 2.879 11.043 1.00 49.00 92 SER A CA 1
ATOM 737 C C . SER A 1 92 ? 15.140 1.884 12.172 1.00 49.00 92 SER A C 1
ATOM 739 O O . SER A 1 92 ? 14.452 0.875 11.879 1.00 49.00 92 SER A O 1
#

pLDDT: mean 74.86, std 16.44, range [35.28, 93.44]

Secondary structure (DSSP, 8-state):
------TTTTSHHHHHHHH-TT-SPPP-GGGT----B----HHHHHHHHHH---GGGS-TTSBTBSS---BSSHHHHHTTSPPTTTSS----

Radius of gyration: 16.27 Å; chains: 1; bounding box: 36×27×54 Å